Protein AF-A0A937VDM7-F1 (afdb_monomer_lite)

Secondary structure (DSSP, 8-state):
-PPPPPP-HHHHHHHHHHHHHHHHHHHHHTT----HHHHHHHHHHHH-GGGHHHHTTGGG--HHHH-BTTB-HHHHHHHHHHHHHHHHHT-SHHHHHHHHHHHHTT--HHHHHHHHHHHHHHHHHHHHHHT----HHHHHHHHHHHHHHT-S--------

Radius of gyration: 18.88 Å; chains: 1; bounding box: 73×41×36 Å

pLDDT: mean 91.76, std 13.56, range [39.62, 98.62]

Structure (mmCIF, N/CA/C/O backbone):
data_AF-A0A937VDM7-F1
#
_entry.id   AF-A0A937VDM7-F1
#
loop_
_atom_site.group_PDB
_atom_site.id
_atom_site.type_symbol
_atom_site.label_atom_id
_atom_site.label_alt_id
_atom_site.label_comp_id
_atom_site.label_asym_id
_atom_site.label_entity_id
_atom_site.label_seq_id
_atom_site.pdbx_PDB_ins_code
_atom_site.Cartn_x
_atom_site.Cartn_y
_atom_site.Cartn_z
_atom_site.occupancy
_atom_site.B_iso_or_equiv
_atom_site.auth_seq_id
_atom_site.auth_comp_id
_atom_site.auth_asym_id
_atom_site.auth_atom_id
_atom_site.pdbx_PDB_model_num
ATOM 1 N N . MET A 1 1 ? 41.863 16.555 -14.320 1.00 44.53 1 MET A N 1
ATOM 2 C CA . MET A 1 1 ? 41.306 15.631 -13.308 1.00 44.53 1 MET A CA 1
ATOM 3 C C . MET A 1 1 ? 39.797 15.815 -13.295 1.00 44.53 1 MET A C 1
ATOM 5 O O . MET A 1 1 ? 39.325 16.847 -12.836 1.00 44.53 1 MET A O 1
ATOM 9 N N . SER A 1 2 ? 39.053 14.890 -13.900 1.00 43.91 2 SER A N 1
ATOM 10 C CA . SER A 1 2 ? 37.587 14.951 -13.933 1.00 43.91 2 SER A CA 1
ATOM 11 C C . SER A 1 2 ? 37.041 14.590 -12.553 1.00 43.91 2 SER A C 1
ATOM 13 O O . SER A 1 2 ? 37.393 13.542 -12.018 1.00 43.91 2 SER A O 1
ATOM 15 N N . LYS A 1 3 ? 36.219 15.466 -11.961 1.00 39.62 3 LYS A N 1
ATOM 16 C CA . LYS A 1 3 ? 35.500 15.159 -10.715 1.00 39.62 3 LYS A CA 1
ATOM 17 C C . LYS A 1 3 ? 34.674 13.875 -10.909 1.00 39.62 3 LYS A C 1
ATOM 19 O O . LYS A 1 3 ? 34.071 13.724 -11.975 1.00 39.62 3 LYS A O 1
ATOM 24 N N . PRO A 1 4 ? 34.617 12.972 -9.915 1.00 49.12 4 PRO A N 1
ATOM 25 C CA . PRO A 1 4 ? 33.726 11.824 -9.987 1.00 49.12 4 PRO A CA 1
ATOM 26 C C . PRO A 1 4 ? 32.279 12.325 -10.076 1.00 49.12 4 PRO A C 1
ATOM 28 O O . PRO A 1 4 ? 31.900 13.261 -9.368 1.00 49.12 4 PRO A O 1
ATOM 31 N N . ARG A 1 5 ? 31.486 11.734 -10.979 1.00 54.47 5 ARG A N 1
ATOM 32 C CA . ARG A 1 5 ? 30.033 11.946 -11.021 1.00 54.47 5 ARG A CA 1
ATOM 33 C C . ARG A 1 5 ? 29.495 11.548 -9.648 1.00 54.47 5 ARG A C 1
ATOM 35 O O . ARG A 1 5 ? 29.699 10.406 -9.247 1.00 54.47 5 ARG A O 1
ATOM 42 N N . SER A 1 6 ? 28.857 12.465 -8.921 1.00 52.16 6 SER A N 1
ATOM 43 C CA . SER A 1 6 ? 28.076 12.062 -7.753 1.00 52.16 6 SER A CA 1
ATOM 44 C C . SER A 1 6 ? 26.952 11.170 -8.266 1.00 52.16 6 SER A C 1
ATOM 46 O O . SER A 1 6 ? 26.151 11.625 -9.086 1.00 52.16 6 SER A O 1
ATOM 48 N N . SER A 1 7 ? 26.926 9.905 -7.858 1.00 67.69 7 SER A N 1
ATOM 49 C CA . SER A 1 7 ? 25.764 9.064 -8.105 1.00 67.69 7 SER A CA 1
ATOM 50 C C . SER A 1 7 ? 24.567 9.659 -7.370 1.00 67.69 7 SER A C 1
ATOM 52 O O . SER A 1 7 ? 24.706 10.127 -6.243 1.00 67.69 7 SER A O 1
ATOM 54 N N . ASP A 1 8 ? 23.413 9.716 -8.034 1.00 80.44 8 ASP A N 1
ATOM 55 C CA . ASP A 1 8 ? 22.146 10.080 -7.401 1.00 80.44 8 ASP A CA 1
ATOM 56 C C . ASP A 1 8 ? 21.675 8.886 -6.549 1.00 80.44 8 ASP A C 1
ATOM 58 O O . ASP A 1 8 ? 21.234 7.881 -7.119 1.00 80.44 8 ASP A O 1
ATOM 62 N N . PRO A 1 9 ? 21.741 8.958 -5.204 1.00 77.31 9 PRO A N 1
ATOM 63 C CA . PRO A 1 9 ? 21.405 7.819 -4.351 1.00 77.31 9 PRO A CA 1
ATOM 64 C C . PRO A 1 9 ? 19.926 7.417 -4.460 1.00 77.31 9 PRO A C 1
ATOM 66 O O . PRO A 1 9 ? 19.571 6.262 -4.230 1.00 77.31 9 PRO A O 1
ATOM 69 N N . SER A 1 10 ? 19.050 8.361 -4.826 1.00 84.75 10 SER A N 1
ATOM 70 C CA . SER A 1 10 ? 17.621 8.105 -5.031 1.00 84.75 10 SER A CA 1
ATOM 71 C C . SER A 1 10 ? 17.388 7.287 -6.302 1.00 84.75 10 SER A C 1
ATOM 73 O O . SER A 1 10 ? 16.649 6.299 -6.285 1.00 84.75 10 SER A O 1
ATOM 75 N N . GLY A 1 11 ? 18.071 7.649 -7.392 1.00 89.00 11 GLY A N 1
ATOM 76 C CA . GLY A 1 11 ? 18.061 6.898 -8.646 1.00 89.00 11 GLY A CA 1
ATOM 77 C C . GLY A 1 11 ? 18.575 5.465 -8.482 1.00 89.00 11 GLY A C 1
ATOM 78 O O . GLY A 1 11 ? 17.929 4.525 -8.948 1.00 89.00 11 GLY A O 1
ATOM 79 N N . GLU A 1 12 ? 19.679 5.274 -7.754 1.00 90.69 12 GLU A N 1
ATOM 80 C CA . GLU A 1 12 ? 20.220 3.937 -7.462 1.00 90.69 12 GLU A CA 1
ATOM 81 C C . GLU A 1 12 ? 19.232 3.078 -6.659 1.00 90.69 12 GLU A C 1
ATOM 83 O O . GLU A 1 12 ? 18.984 1.921 -7.006 1.00 90.69 12 GLU A O 1
ATOM 88 N N . MET A 1 13 ? 18.596 3.652 -5.633 1.00 91.75 13 MET A N 1
ATOM 89 C CA . MET A 1 13 ? 17.595 2.949 -4.824 1.00 91.75 13 MET A CA 1
ATOM 90 C C . MET A 1 13 ? 16.366 2.530 -5.646 1.00 91.75 13 MET A C 1
ATOM 92 O O . MET A 1 13 ? 15.867 1.407 -5.503 1.00 91.75 13 MET A O 1
ATOM 96 N N . LYS A 1 14 ? 15.889 3.402 -6.546 1.00 93.69 14 LYS A N 1
ATOM 97 C CA . LYS A 1 14 ? 14.791 3.079 -7.472 1.00 93.69 14 LYS A CA 1
ATOM 98 C C . LYS A 1 14 ? 15.168 1.917 -8.390 1.00 93.69 14 LYS A C 1
ATOM 100 O O . LYS A 1 14 ? 14.373 0.990 -8.539 1.00 93.69 14 LYS A O 1
ATOM 105 N N . ALA A 1 15 ? 16.369 1.941 -8.969 1.00 94.62 15 ALA A N 1
ATOM 106 C CA . ALA A 1 15 ? 16.850 0.883 -9.856 1.00 94.62 15 ALA A CA 1
ATOM 107 C C . ALA A 1 15 ? 16.949 -0.471 -9.133 1.00 94.62 15 ALA A C 1
ATOM 109 O O . ALA A 1 15 ? 16.479 -1.486 -9.650 1.00 94.62 15 ALA A O 1
ATOM 110 N N . LEU A 1 16 ? 17.481 -0.485 -7.906 1.00 95.88 16 LEU A N 1
ATOM 111 C CA . LEU A 1 16 ? 17.543 -1.692 -7.075 1.00 95.88 16 LEU A CA 1
ATOM 112 C C . LEU A 1 16 ? 16.149 -2.236 -6.746 1.00 95.88 16 LEU A C 1
ATOM 114 O O . LEU A 1 16 ? 15.916 -3.437 -6.877 1.00 95.88 16 LEU A O 1
ATOM 118 N N . THR A 1 17 ? 15.213 -1.358 -6.377 1.00 96.06 17 THR A N 1
ATOM 119 C CA . THR A 1 17 ? 13.823 -1.742 -6.084 1.00 96.06 17 THR A CA 1
ATOM 120 C C . THR A 1 17 ? 13.147 -2.367 -7.304 1.00 96.06 17 THR A C 1
ATOM 122 O O . THR A 1 17 ? 12.578 -3.453 -7.204 1.00 96.06 17 THR A O 1
ATOM 125 N N . ARG A 1 18 ? 13.260 -1.731 -8.478 1.00 97.56 18 ARG A N 1
ATOM 126 C CA . ARG A 1 18 ? 12.696 -2.238 -9.741 1.00 97.56 18 ARG A CA 1
ATOM 127 C C . ARG A 1 18 ? 13.242 -3.613 -10.096 1.00 97.56 18 ARG A C 1
ATOM 129 O O . ARG A 1 18 ? 12.468 -4.528 -10.372 1.00 97.56 18 ARG A O 1
ATOM 136 N N . ARG A 1 19 ? 14.566 -3.771 -10.017 1.00 97.50 19 ARG A N 1
ATOM 137 C CA . ARG A 1 19 ? 15.236 -5.045 -10.285 1.00 97.50 19 ARG A CA 1
ATOM 138 C C . ARG A 1 19 ? 14.787 -6.132 -9.309 1.00 97.50 19 ARG A C 1
ATOM 140 O O . ARG A 1 19 ? 14.516 -7.244 -9.747 1.00 97.50 19 ARG A O 1
ATOM 147 N N . ARG A 1 20 ? 14.674 -5.827 -8.009 1.00 96.38 20 ARG A N 1
ATOM 148 C CA . ARG A 1 20 ? 14.177 -6.790 -7.011 1.00 96.38 20 ARG A CA 1
ATOM 149 C C . ARG A 1 20 ? 12.775 -7.274 -7.367 1.00 96.38 20 ARG A C 1
ATOM 151 O O . ARG A 1 20 ? 12.563 -8.479 -7.400 1.00 96.38 20 ARG A O 1
ATOM 158 N N . ILE A 1 21 ? 11.842 -6.362 -7.642 1.00 97.56 21 ILE A N 1
ATOM 159 C CA . ILE A 1 21 ? 10.450 -6.732 -7.941 1.00 97.56 21 ILE A CA 1
ATOM 160 C C . ILE A 1 21 ? 10.379 -7.622 -9.183 1.00 97.56 21 ILE A C 1
ATOM 162 O O . ILE A 1 21 ? 9.702 -8.648 -9.144 1.00 97.56 21 ILE A O 1
ATOM 166 N N . ARG A 1 22 ? 11.117 -7.286 -10.252 1.00 98.00 22 ARG A N 1
ATOM 167 C CA . ARG A 1 22 ? 11.186 -8.142 -11.444 1.00 98.00 22 ARG A CA 1
ATOM 168 C C . ARG A 1 22 ? 11.689 -9.546 -11.105 1.00 98.00 22 ARG A C 1
ATOM 170 O O . ARG A 1 22 ? 11.060 -10.521 -11.500 1.00 98.00 22 ARG A O 1
ATOM 177 N N . LEU A 1 23 ? 12.789 -9.659 -10.357 1.00 97.06 23 LEU A N 1
ATOM 178 C CA . LEU A 1 23 ? 13.368 -10.958 -9.990 1.00 97.06 23 LEU A CA 1
ATOM 179 C C . LEU A 1 23 ? 12.425 -11.796 -9.115 1.00 97.06 23 LEU A C 1
ATOM 181 O O . LEU A 1 23 ? 12.296 -12.998 -9.333 1.00 97.06 23 LEU A O 1
ATOM 185 N N . VAL A 1 24 ? 11.743 -11.169 -8.155 1.00 97.50 24 VAL A N 1
ATOM 186 C CA . VAL A 1 24 ? 10.732 -11.829 -7.313 1.00 97.50 24 VAL A CA 1
ATOM 187 C C . VAL A 1 24 ? 9.561 -12.332 -8.166 1.00 97.50 24 VAL A C 1
ATOM 189 O O . VAL A 1 24 ? 9.106 -13.464 -7.995 1.00 97.50 24 VAL A O 1
ATOM 192 N N . TRP A 1 25 ? 9.109 -11.533 -9.134 1.00 97.88 25 TRP A N 1
ATOM 193 C CA . TRP A 1 25 ? 8.061 -11.934 -10.070 1.00 97.88 25 TRP A CA 1
ATOM 194 C C . TRP A 1 25 ? 8.481 -13.102 -10.968 1.00 97.88 25 TRP A C 1
ATOM 196 O O . TRP A 1 25 ? 7.738 -14.072 -11.105 1.00 97.88 25 TRP A O 1
ATOM 206 N N . GLU A 1 26 ? 9.685 -13.060 -11.539 1.00 97.19 26 GLU A N 1
ATOM 207 C CA . GLU A 1 26 ? 10.239 -14.159 -12.339 1.00 97.19 26 GLU A CA 1
ATOM 208 C C . GLU A 1 26 ? 10.356 -15.449 -11.522 1.00 97.19 26 GLU A C 1
ATOM 210 O O . GLU A 1 26 ? 9.949 -16.516 -11.983 1.00 97.19 26 GLU A O 1
ATOM 215 N N . MET A 1 27 ? 10.843 -15.356 -10.283 1.00 97.25 27 MET A N 1
ATOM 216 C CA . MET A 1 27 ? 10.943 -16.499 -9.377 1.00 97.25 27 MET A CA 1
ATOM 217 C C . MET A 1 27 ? 9.570 -17.119 -9.094 1.00 97.25 27 MET A C 1
ATOM 219 O O . MET A 1 27 ? 9.429 -18.343 -9.135 1.00 97.25 27 MET A O 1
ATOM 223 N N . ALA A 1 28 ? 8.542 -16.290 -8.891 1.00 97.19 28 ALA A N 1
ATOM 224 C CA . ALA A 1 28 ? 7.166 -16.748 -8.731 1.00 97.19 28 ALA A CA 1
ATOM 225 C C . ALA A 1 28 ? 6.621 -17.470 -9.972 1.00 97.19 28 ALA A C 1
ATOM 227 O O . ALA A 1 28 ? 5.910 -18.467 -9.831 1.00 97.19 28 ALA A O 1
ATOM 228 N N . LEU A 1 29 ? 6.927 -16.981 -11.179 1.00 95.94 29 LEU A N 1
ATOM 229 C CA . LEU A 1 29 ? 6.502 -17.613 -12.436 1.00 95.94 29 LEU A CA 1
ATOM 230 C C . LEU A 1 29 ? 7.173 -18.972 -12.657 1.00 95.94 29 LEU A C 1
ATOM 232 O O . LEU A 1 29 ? 6.553 -19.880 -13.205 1.00 95.94 29 LEU A O 1
ATOM 236 N N . LEU A 1 30 ? 8.414 -19.128 -12.195 1.00 96.69 30 LEU A N 1
ATOM 237 C CA . LEU A 1 30 ? 9.163 -20.384 -12.260 1.00 96.69 30 LEU A CA 1
ATOM 238 C C . LEU A 1 30 ? 8.755 -21.394 -11.172 1.00 96.69 30 LEU A C 1
ATOM 240 O O . LEU A 1 30 ? 9.298 -22.496 -11.137 1.00 96.69 30 LEU A O 1
ATOM 244 N N . GLY A 1 31 ? 7.820 -21.036 -10.283 1.00 94.12 31 GLY A N 1
ATOM 245 C CA . GLY A 1 31 ? 7.432 -21.876 -9.148 1.00 94.12 31 GLY A CA 1
ATOM 246 C C . GLY A 1 31 ? 8.544 -22.035 -8.106 1.00 94.12 31 GLY A C 1
ATOM 247 O O . GLY A 1 31 ? 8.586 -23.044 -7.405 1.00 94.12 31 GLY A O 1
ATOM 248 N N . GLY A 1 32 ? 9.465 -21.068 -8.032 1.00 91.88 32 GLY A N 1
ATOM 249 C CA . GLY A 1 32 ? 10.546 -21.053 -7.053 1.00 91.88 32 GLY A CA 1
ATOM 250 C C . GLY A 1 32 ? 10.044 -20.853 -5.622 1.00 91.88 32 GLY A C 1
ATOM 251 O O . GLY A 1 32 ? 8.923 -20.402 -5.386 1.00 91.88 32 GLY A O 1
ATOM 252 N N . HIS A 1 33 ? 10.898 -21.184 -4.654 1.00 94.44 33 HIS A N 1
ATOM 253 C CA . HIS A 1 33 ? 10.625 -20.899 -3.249 1.00 94.44 33 HIS A CA 1
ATOM 254 C C . HIS A 1 33 ? 10.710 -19.392 -2.989 1.00 94.44 33 HIS A C 1
ATOM 256 O O . HIS A 1 33 ? 11.687 -18.758 -3.380 1.00 94.44 33 HIS A O 1
ATOM 262 N N . LEU A 1 34 ? 9.697 -18.844 -2.318 1.00 95.25 34 LEU A N 1
ATOM 263 C CA . LEU A 1 34 ? 9.648 -17.451 -1.891 1.00 95.25 34 LEU A CA 1
ATOM 264 C C . LEU A 1 34 ? 9.575 -17.406 -0.371 1.00 95.25 34 LEU A C 1
ATOM 266 O O . LEU A 1 34 ? 8.779 -18.129 0.230 1.00 95.25 34 LEU A O 1
AT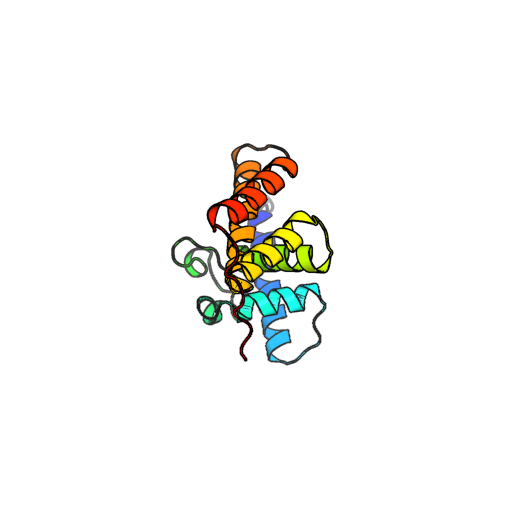OM 270 N N . GLU A 1 35 ? 10.363 -16.515 0.218 1.00 94.62 35 GLU A N 1
ATOM 271 C CA . GLU A 1 35 ? 10.212 -16.131 1.618 1.00 94.62 35 GLU A CA 1
ATOM 272 C C . GLU A 1 35 ? 8.848 -15.461 1.843 1.00 94.62 35 GLU A C 1
ATOM 274 O O . GLU A 1 35 ? 8.257 -14.891 0.923 1.00 94.62 35 GLU A O 1
ATOM 279 N N . ASP A 1 36 ? 8.367 -15.469 3.085 1.00 94.00 36 ASP A N 1
ATOM 280 C CA . ASP A 1 36 ? 7.037 -14.967 3.459 1.00 94.00 36 ASP A CA 1
ATOM 281 C C . ASP A 1 36 ? 6.744 -13.534 2.977 1.00 94.00 36 ASP A C 1
ATOM 283 O O . ASP A 1 36 ? 5.626 -13.226 2.555 1.00 94.00 36 ASP A O 1
ATOM 287 N N . ASP A 1 37 ? 7.742 -12.648 3.050 1.00 94.00 37 ASP A N 1
ATOM 288 C CA . ASP A 1 37 ? 7.620 -11.260 2.596 1.00 94.00 37 ASP A CA 1
ATOM 289 C C . ASP A 1 37 ? 7.435 -11.174 1.072 1.00 94.00 37 ASP A C 1
ATOM 291 O O . ASP A 1 37 ? 6.510 -10.515 0.591 1.00 94.00 37 ASP A O 1
ATOM 295 N N . ASP A 1 38 ? 8.264 -11.901 0.317 1.00 96.94 38 ASP A N 1
ATOM 296 C CA . ASP A 1 38 ? 8.206 -11.947 -1.146 1.00 96.94 38 ASP A CA 1
ATOM 297 C C . ASP A 1 38 ? 6.936 -12.655 -1.634 1.00 96.94 38 ASP A C 1
ATOM 299 O O . ASP A 1 38 ? 6.323 -12.226 -2.611 1.00 96.94 38 ASP A O 1
ATOM 303 N N . ALA A 1 39 ? 6.478 -13.691 -0.930 1.00 97.81 39 ALA A N 1
ATOM 304 C CA . ALA A 1 39 ? 5.221 -14.365 -1.229 1.00 97.81 39 ALA A CA 1
ATOM 305 C C . ALA A 1 39 ? 4.024 -13.405 -1.114 1.00 97.81 39 ALA A C 1
ATOM 307 O O . ALA A 1 39 ? 3.151 -13.398 -1.986 1.00 97.81 39 ALA A O 1
ATOM 308 N N . ARG A 1 40 ? 3.996 -12.545 -0.085 1.00 97.75 40 ARG A N 1
ATOM 309 C CA . ARG A 1 40 ? 2.953 -11.515 0.067 1.00 97.75 40 ARG A CA 1
ATOM 310 C C . ARG A 1 40 ? 3.072 -10.402 -0.970 1.00 97.75 40 ARG A C 1
ATOM 312 O O . ARG A 1 40 ? 2.043 -9.956 -1.476 1.00 97.75 40 ARG A O 1
ATOM 319 N N . LEU A 1 41 ? 4.288 -9.999 -1.345 1.00 98.31 41 LEU A N 1
ATOM 320 C CA . LEU A 1 41 ? 4.497 -9.072 -2.462 1.00 98.31 41 LEU A CA 1
ATOM 321 C C . LEU A 1 41 ? 3.929 -9.644 -3.768 1.00 98.31 41 LEU A C 1
ATOM 323 O O . LEU A 1 41 ? 3.152 -8.979 -4.446 1.00 98.31 41 LEU A O 1
ATOM 327 N N . VAL A 1 42 ? 4.253 -10.895 -4.096 1.00 98.44 42 VAL A N 1
ATOM 328 C CA . VAL A 1 42 ? 3.750 -11.574 -5.301 1.00 98.44 42 VAL A CA 1
ATOM 329 C C . VAL A 1 42 ? 2.234 -11.716 -5.267 1.00 98.44 42 VAL A C 1
ATOM 331 O O . VAL A 1 42 ? 1.586 -11.528 -6.296 1.00 98.44 42 VAL A O 1
ATOM 334 N N . GLN A 1 43 ? 1.652 -12.018 -4.105 1.00 98.12 43 GLN A N 1
ATOM 335 C CA . GLN A 1 43 ? 0.201 -12.068 -3.960 1.00 98.12 43 GLN A CA 1
ATOM 336 C C . GLN A 1 43 ? -0.433 -10.705 -4.271 1.00 98.12 43 GLN A C 1
ATOM 338 O O . GLN A 1 43 ? -1.347 -10.646 -5.091 1.00 98.12 43 GLN A O 1
ATOM 343 N N . ALA A 1 44 ? 0.107 -9.611 -3.724 1.00 98.19 44 ALA A N 1
ATOM 344 C CA . ALA A 1 44 ? -0.349 -8.262 -4.057 1.00 98.19 44 ALA A CA 1
ATOM 345 C C . ALA A 1 44 ? -0.204 -7.961 -5.561 1.00 98.19 44 ALA A C 1
ATOM 347 O O . ALA A 1 44 ? -1.114 -7.410 -6.170 1.00 98.19 44 ALA A O 1
ATOM 348 N N . MET A 1 45 ? 0.899 -8.370 -6.197 1.00 98.31 45 MET A N 1
ATOM 349 C CA . MET A 1 45 ? 1.101 -8.200 -7.643 1.00 98.31 45 MET A CA 1
ATOM 350 C C . MET A 1 45 ? 0.076 -8.977 -8.484 1.00 98.31 45 MET A C 1
ATOM 352 O O . MET A 1 45 ? -0.376 -8.471 -9.509 1.00 98.31 45 MET A O 1
ATOM 356 N N . ARG A 1 46 ? -0.307 -10.190 -8.063 1.00 98.06 46 ARG A N 1
ATOM 357 C CA . ARG A 1 46 ? -1.322 -11.022 -8.741 1.00 98.06 46 ARG A CA 1
ATOM 358 C C . ARG A 1 46 ? -2.733 -10.465 -8.604 1.00 98.06 46 ARG A C 1
ATOM 360 O O . ARG A 1 46 ? -3.544 -10.650 -9.506 1.00 98.06 46 ARG A O 1
ATOM 367 N N . GLU A 1 47 ? -3.024 -9.796 -7.495 1.00 98.00 47 GLU A N 1
ATOM 368 C CA . GLU A 1 47 ? -4.314 -9.141 -7.264 1.00 98.00 47 GLU A CA 1
ATOM 369 C C . GLU A 1 47 ? -4.505 -7.873 -8.113 1.00 98.00 47 GLU A C 1
ATOM 371 O O . GLU A 1 47 ? -5.634 -7.398 -8.221 1.00 98.00 47 GLU A O 1
ATOM 376 N N . HIS A 1 48 ? -3.441 -7.388 -8.767 1.00 97.69 48 HIS A N 1
ATOM 377 C CA . HIS A 1 48 ? -3.440 -6.229 -9.663 1.00 97.69 48 HIS A CA 1
ATOM 378 C C . HIS A 1 48 ? -3.077 -6.599 -11.115 1.00 97.69 48 HIS A C 1
ATOM 380 O O . HIS A 1 48 ? -1.988 -6.255 -11.595 1.00 97.69 48 HIS A O 1
ATOM 386 N N . PRO A 1 49 ? -3.962 -7.309 -11.847 1.00 97.12 49 PRO A N 1
ATOM 387 C CA . PRO A 1 49 ? -3.719 -7.689 -13.239 1.00 97.12 49 PRO A CA 1
ATOM 388 C C . PRO A 1 49 ? -3.551 -6.489 -14.186 1.00 97.12 49 PRO A C 1
ATOM 390 O O . PRO A 1 49 ? -2.927 -6.632 -15.234 1.00 97.12 49 PRO A O 1
ATOM 393 N N . GLU A 1 50 ? -4.047 -5.306 -13.819 1.00 96.00 50 GLU A N 1
ATOM 394 C CA . GLU A 1 50 ? -3.876 -4.048 -14.555 1.00 96.00 50 GLU A CA 1
ATOM 395 C C . GLU A 1 50 ? -2.415 -3.584 -14.674 1.00 96.00 50 GLU A C 1
ATOM 397 O O . GLU A 1 50 ? -2.108 -2.759 -15.530 1.00 96.00 50 GLU A O 1
ATOM 402 N N . TYR A 1 51 ? -1.519 -4.118 -13.839 1.00 97.31 51 TYR A N 1
ATOM 403 C CA . TYR A 1 51 ? -0.084 -3.817 -13.848 1.00 97.31 51 TYR A CA 1
ATOM 404 C C . TYR A 1 51 ? 0.774 -5.000 -14.317 1.00 97.31 51 TYR A C 1
ATOM 406 O O . TYR A 1 51 ? 2.005 -4.929 -14.286 1.00 97.31 51 TYR A O 1
ATOM 414 N N . ALA A 1 52 ? 0.151 -6.110 -14.728 1.00 96.06 52 ALA A N 1
ATOM 415 C CA . ALA A 1 52 ? 0.854 -7.353 -15.037 1.00 96.06 52 ALA A CA 1
ATOM 416 C C . ALA A 1 52 ? 1.878 -7.210 -16.180 1.00 96.06 52 ALA A C 1
ATOM 418 O O . ALA A 1 52 ? 2.876 -7.931 -16.204 1.00 96.06 52 ALA A O 1
ATOM 419 N N . ASP A 1 53 ? 1.658 -6.269 -17.102 1.00 96.38 53 ASP A N 1
ATOM 420 C CA . ASP A 1 53 ? 2.554 -5.950 -18.219 1.00 96.38 53 ASP A CA 1
ATOM 421 C C . ASP A 1 53 ? 3.885 -5.316 -17.776 1.00 96.38 53 ASP A C 1
ATOM 423 O O . ASP A 1 53 ? 4.871 -5.364 -18.515 1.00 96.38 53 ASP A O 1
ATOM 427 N N . LEU A 1 54 ? 3.934 -4.743 -16.570 1.00 97.56 54 LEU A N 1
ATOM 428 C CA . LEU A 1 54 ? 5.098 -4.030 -16.047 1.00 97.56 54 LEU A CA 1
ATOM 429 C C . LEU A 1 54 ? 6.108 -4.963 -15.373 1.00 97.56 54 LEU A C 1
ATOM 431 O O . LEU A 1 54 ? 7.317 -4.785 -15.526 1.00 97.56 54 LEU A O 1
ATOM 435 N N . TRP A 1 55 ? 5.625 -5.947 -14.610 1.00 97.69 55 TRP A N 1
ATOM 436 C CA . TRP A 1 55 ? 6.419 -6.683 -13.618 1.00 97.69 55 TRP A CA 1
ATOM 437 C C . TRP A 1 55 ? 7.669 -7.357 -14.180 1.00 97.69 55 TRP A C 1
ATOM 439 O O . TRP A 1 55 ? 8.729 -7.282 -13.565 1.00 97.69 55 TRP A O 1
ATOM 449 N N . GLY A 1 56 ? 7.575 -7.944 -15.374 1.00 97.06 56 GLY A N 1
ATOM 450 C CA . GLY A 1 56 ? 8.692 -8.629 -16.031 1.00 97.06 56 GLY A CA 1
ATOM 451 C C . GLY A 1 56 ? 9.767 -7.712 -16.625 1.00 97.06 56 GLY A C 1
ATOM 452 O O . GLY A 1 56 ? 10.731 -8.218 -17.184 1.00 97.06 56 GLY A O 1
ATOM 453 N N . ARG A 1 57 ? 9.608 -6.385 -16.553 1.00 96.81 57 ARG A N 1
ATOM 454 C CA . ARG A 1 57 ? 10.508 -5.416 -17.207 1.00 96.81 57 ARG A CA 1
ATOM 455 C C . ARG A 1 57 ? 10.711 -4.119 -16.432 1.00 96.81 57 ARG A C 1
ATOM 457 O O . ARG A 1 57 ? 11.154 -3.127 -16.997 1.00 96.81 57 ARG A O 1
ATOM 464 N N . LEU A 1 58 ? 10.367 -4.091 -15.145 1.00 96.06 58 LEU A N 1
ATOM 465 C CA . LEU A 1 58 ? 10.391 -2.861 -14.348 1.00 96.06 58 LEU A CA 1
ATOM 466 C C . LEU A 1 58 ? 11.743 -2.132 -14.358 1.00 96.06 58 LEU A C 1
ATOM 468 O O . LEU A 1 58 ? 11.760 -0.908 -14.278 1.00 96.06 58 LEU A O 1
ATOM 472 N N . ASP A 1 59 ? 12.864 -2.849 -14.423 1.00 93.62 59 ASP A N 1
ATOM 473 C CA . ASP A 1 59 ? 14.218 -2.278 -14.459 1.00 93.62 59 ASP A CA 1
ATOM 474 C C . ASP A 1 59 ? 14.623 -1.705 -15.827 1.00 93.62 59 ASP A C 1
ATOM 476 O O . ASP A 1 59 ? 15.666 -1.062 -15.926 1.00 93.62 59 ASP A O 1
ATOM 480 N N . GLU A 1 60 ? 13.780 -1.857 -16.849 1.00 95.81 60 GLU A N 1
ATOM 481 C CA . GLU A 1 60 ? 13.956 -1.282 -18.189 1.00 95.81 60 GLU A CA 1
ATOM 482 C C . GLU A 1 60 ? 13.121 -0.007 -18.401 1.00 95.81 60 GLU A C 1
ATOM 484 O O . GLU A 1 60 ? 13.318 0.708 -19.384 1.00 95.81 60 GLU A O 1
ATOM 489 N N . LEU A 1 61 ? 12.177 0.281 -17.498 1.00 95.75 61 LEU A N 1
ATOM 490 C CA . LEU A 1 61 ? 11.183 1.342 -17.663 1.00 95.75 61 LEU A CA 1
ATOM 491 C C . LEU A 1 61 ? 11.570 2.645 -1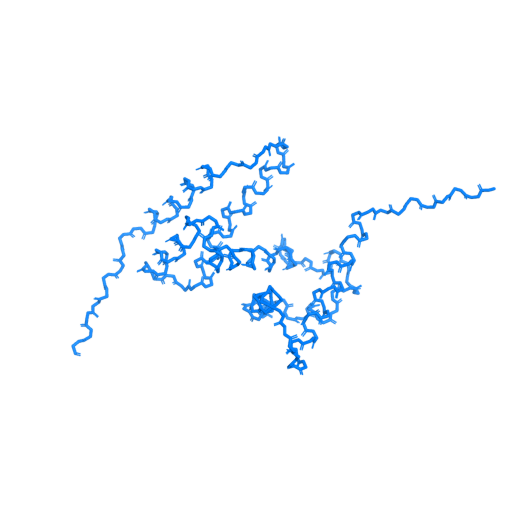6.948 1.00 95.75 61 LEU A C 1
ATOM 493 O O . LEU A 1 61 ? 12.112 2.641 -15.833 1.00 95.75 61 LEU A O 1
ATOM 497 N N . SER A 1 62 ? 11.223 3.775 -17.570 1.00 94.69 62 SER A N 1
ATOM 498 C CA . SER A 1 62 ? 11.266 5.101 -16.944 1.00 94.69 62 SER A CA 1
ATOM 499 C C . SER A 1 62 ? 10.117 5.306 -15.948 1.00 94.69 62 SER A C 1
ATOM 501 O O . SER A 1 62 ? 9.152 4.539 -15.916 1.00 94.69 62 SER A O 1
ATOM 503 N N . ASP A 1 63 ? 10.205 6.354 -15.126 1.00 93.25 63 ASP A N 1
ATOM 504 C CA . ASP A 1 63 ? 9.159 6.709 -14.156 1.00 93.25 63 ASP A CA 1
ATOM 505 C C . ASP A 1 63 ? 7.818 6.970 -14.868 1.00 93.25 63 ASP A C 1
ATOM 507 O O . ASP A 1 63 ? 6.783 6.464 -14.438 1.00 93.25 63 ASP A O 1
ATOM 511 N N . GLU A 1 64 ? 7.853 7.666 -16.006 1.00 93.44 64 GLU A N 1
ATOM 512 C CA . GLU A 1 64 ? 6.679 7.993 -16.824 1.00 93.44 64 GLU A CA 1
ATOM 513 C C . GLU A 1 64 ? 6.042 6.750 -17.457 1.00 93.44 64 GLU A C 1
ATOM 515 O O . GLU A 1 64 ? 4.831 6.701 -17.642 1.00 93.44 64 GLU A O 1
ATOM 520 N N . GLN A 1 65 ? 6.844 5.734 -17.792 1.00 95.31 65 GLN A N 1
ATOM 521 C CA . GLN A 1 65 ? 6.344 4.480 -18.365 1.00 95.31 65 GLN A CA 1
ATOM 522 C C . GLN A 1 65 ? 5.708 3.562 -17.313 1.00 95.31 65 GLN A C 1
ATOM 524 O O . GLN A 1 65 ? 4.845 2.748 -17.657 1.00 95.31 65 GLN A O 1
ATOM 529 N N . ILE A 1 66 ? 6.149 3.677 -16.056 1.00 96.25 66 ILE A N 1
ATOM 530 C CA . ILE A 1 66 ? 5.643 2.908 -14.912 1.00 96.25 66 ILE A CA 1
ATOM 531 C C . ILE A 1 66 ? 4.331 3.497 -14.390 1.00 96.25 66 ILE A C 1
ATOM 533 O O . ILE A 1 66 ? 3.457 2.742 -13.969 1.00 96.25 66 ILE A O 1
ATOM 537 N N . GLU A 1 67 ? 4.190 4.822 -14.383 1.00 95.38 67 GLU A N 1
ATOM 538 C CA . GLU A 1 67 ? 2.991 5.474 -13.861 1.00 95.38 67 GLU A CA 1
ATOM 539 C C . GLU A 1 67 ? 1.735 5.105 -14.674 1.00 95.38 67 GLU A C 1
ATOM 541 O O . GLU A 1 67 ? 1.753 4.963 -15.902 1.00 95.38 67 GLU A O 1
ATOM 546 N N . ARG A 1 68 ? 0.622 4.911 -13.961 1.00 92.75 68 ARG A N 1
ATOM 547 C CA . ARG A 1 68 ? -0.696 4.592 -14.518 1.00 92.75 68 ARG A CA 1
ATOM 548 C C . ARG A 1 68 ? -1.728 5.482 -13.842 1.00 92.75 68 ARG A C 1
ATOM 550 O O . ARG A 1 68 ? -1.931 5.369 -12.638 1.00 92.75 68 ARG A O 1
ATOM 557 N N . ASP A 1 69 ? -2.331 6.397 -14.596 1.00 90.94 69 ASP A N 1
ATOM 558 C CA . ASP A 1 69 ? -3.379 7.308 -14.110 1.00 90.94 69 ASP A CA 1
ATOM 559 C C . ASP A 1 69 ? -3.023 8.037 -12.793 1.00 90.94 69 ASP A C 1
ATOM 561 O O . ASP A 1 69 ? -3.842 8.159 -11.881 1.00 90.94 69 ASP A O 1
ATOM 565 N N . GLY A 1 70 ? -1.772 8.495 -12.656 1.00 91.00 70 GLY A N 1
ATOM 566 C CA . GLY A 1 70 ? -1.284 9.165 -11.442 1.00 91.00 70 GLY A CA 1
ATOM 567 C C . GLY A 1 70 ? -0.941 8.228 -10.277 1.00 91.00 70 GLY A C 1
ATOM 568 O O . GLY A 1 70 ? -0.621 8.693 -9.181 1.00 91.00 70 GLY A O 1
ATOM 569 N N . THR A 1 71 ? -1.005 6.912 -10.485 1.00 93.81 71 THR A N 1
ATOM 570 C CA . THR A 1 71 ? -0.627 5.885 -9.509 1.00 93.81 71 THR A CA 1
ATOM 571 C C . THR A 1 71 ? 0.712 5.271 -9.886 1.00 93.81 71 THR A C 1
ATOM 573 O O . THR A 1 71 ? 0.944 4.908 -11.037 1.00 93.81 71 THR A O 1
ATOM 576 N N . ASN A 1 72 ? 1.591 5.111 -8.895 1.00 96.44 72 ASN A N 1
ATOM 577 C CA . ASN A 1 72 ? 2.833 4.360 -9.036 1.00 96.44 72 ASN A CA 1
ATOM 578 C C . ASN A 1 72 ? 2.596 2.893 -8.611 1.00 96.44 72 ASN A C 1
ATOM 580 O O . ASN A 1 72 ? 2.444 2.645 -7.408 1.00 96.44 72 ASN A O 1
ATOM 584 N N . PRO A 1 73 ? 2.597 1.920 -9.544 1.00 97.81 73 PRO A N 1
ATOM 585 C CA . PRO A 1 73 ? 2.298 0.518 -9.243 1.00 97.81 73 PRO A CA 1
ATOM 586 C C . PRO A 1 73 ? 3.249 -0.120 -8.229 1.00 97.81 73 PRO A C 1
ATOM 588 O O . PRO A 1 73 ? 2.817 -0.938 -7.423 1.00 97.81 73 PRO A O 1
ATOM 591 N N . ILE A 1 74 ? 4.525 0.284 -8.221 1.00 97.50 74 ILE A N 1
ATOM 592 C CA . ILE A 1 74 ? 5.531 -0.217 -7.273 1.00 97.50 74 ILE A CA 1
ATOM 593 C C . ILE A 1 74 ? 5.166 0.199 -5.847 1.00 97.50 74 ILE A C 1
ATOM 595 O O . ILE A 1 74 ? 5.128 -0.629 -4.938 1.00 97.50 74 ILE A O 1
ATOM 599 N N . LEU A 1 75 ? 4.878 1.487 -5.645 1.00 96.56 75 LEU A N 1
ATOM 600 C CA . LEU A 1 75 ? 4.471 1.984 -4.333 1.00 96.56 75 LEU A CA 1
ATOM 601 C C . LEU A 1 75 ? 3.147 1.350 -3.898 1.00 96.56 75 LEU A C 1
ATOM 603 O O . LEU A 1 75 ? 2.998 0.974 -2.738 1.00 96.56 75 LEU A O 1
ATOM 607 N N . HIS A 1 76 ? 2.206 1.212 -4.832 1.00 97.94 76 HIS A N 1
ATOM 608 C CA . HIS A 1 76 ? 0.897 0.621 -4.586 1.00 97.94 76 HIS A CA 1
ATOM 609 C C . HIS A 1 76 ? 1.001 -0.806 -4.028 1.00 97.94 76 HIS A C 1
ATOM 611 O O . HIS A 1 76 ? 0.478 -1.072 -2.944 1.00 97.94 76 HIS A O 1
ATOM 617 N N . VAL A 1 77 ? 1.733 -1.705 -4.699 1.00 98.31 77 VAL A N 1
ATOM 618 C CA . VAL A 1 77 ? 1.876 -3.097 -4.227 1.00 98.31 77 VAL A CA 1
ATOM 619 C C . VAL A 1 77 ? 2.683 -3.199 -2.934 1.00 98.31 77 VAL A C 1
ATOM 621 O O . VAL A 1 77 ? 2.391 -4.062 -2.113 1.00 98.31 77 VAL A O 1
ATOM 624 N N . HIS A 1 78 ? 3.632 -2.293 -2.685 1.00 98.12 78 HIS A N 1
ATOM 625 C CA . HIS A 1 78 ? 4.347 -2.262 -1.407 1.00 98.12 78 HIS A CA 1
ATOM 626 C C . HIS A 1 78 ? 3.484 -1.775 -0.242 1.00 98.12 78 HIS A C 1
ATOM 628 O O . HIS A 1 78 ? 3.621 -2.294 0.863 1.00 98.12 78 HIS A O 1
ATOM 634 N N . ILE A 1 79 ? 2.572 -0.821 -0.454 1.00 98.31 79 ILE A N 1
ATOM 635 C CA . ILE A 1 79 ? 1.588 -0.461 0.576 1.00 98.31 79 ILE A CA 1
ATOM 636 C C . ILE A 1 79 ? 0.641 -1.633 0.825 1.00 98.31 79 ILE A C 1
ATOM 638 O O . ILE A 1 79 ? 0.358 -1.940 1.980 1.00 98.31 79 ILE A O 1
ATOM 642 N N . HIS A 1 80 ? 0.194 -2.318 -0.228 1.00 98.31 80 HIS A N 1
ATOM 643 C CA . HIS A 1 80 ? -0.626 -3.518 -0.093 1.00 98.31 80 HIS A CA 1
ATOM 644 C C . HIS A 1 80 ? 0.100 -4.581 0.757 1.00 98.31 80 HIS A C 1
ATOM 646 O O . HIS A 1 80 ? -0.405 -5.007 1.797 1.00 98.31 80 HIS A O 1
ATOM 652 N N . GLN A 1 81 ? 1.336 -4.916 0.382 1.00 98.38 81 GLN A N 1
ATOM 653 C CA . GLN A 1 81 ? 2.208 -5.838 1.106 1.00 98.38 81 GLN A CA 1
ATOM 654 C C . GLN A 1 81 ? 2.435 -5.409 2.563 1.00 98.38 81 GLN A C 1
ATOM 656 O O . GLN A 1 81 ? 2.401 -6.247 3.459 1.00 98.38 81 GLN A O 1
ATOM 661 N N . LEU A 1 82 ? 2.641 -4.115 2.825 1.00 98.25 82 LEU A N 1
ATOM 662 C CA . LEU A 1 82 ? 2.818 -3.582 4.177 1.00 98.25 82 LEU A CA 1
ATOM 663 C C . LEU A 1 82 ? 1.610 -3.891 5.067 1.00 98.25 82 LEU A C 1
ATOM 665 O O . LEU A 1 82 ? 1.794 -4.327 6.201 1.00 98.25 82 LEU A O 1
ATOM 669 N N . ILE A 1 83 ? 0.389 -3.680 4.570 1.00 98.56 83 ILE A N 1
ATOM 670 C CA . ILE A 1 83 ? -0.822 -3.975 5.345 1.00 98.56 83 ILE A CA 1
ATOM 671 C C . ILE A 1 83 ? -0.929 -5.475 5.615 1.00 98.56 83 ILE A C 1
ATOM 673 O O . ILE A 1 83 ? -1.195 -5.877 6.745 1.00 98.56 83 ILE A O 1
ATOM 677 N N . GLU A 1 84 ? -0.658 -6.310 4.616 1.00 98.50 84 GLU A N 1
ATOM 678 C CA . GLU A 1 84 ? -0.662 -7.766 4.780 1.00 98.50 84 GLU A CA 1
ATOM 679 C C . GLU A 1 84 ? 0.402 -8.244 5.785 1.00 98.50 84 GLU A C 1
ATOM 681 O O . GLU A 1 84 ? 0.120 -9.084 6.640 1.00 98.50 84 GLU A O 1
ATOM 686 N N . ASN A 1 85 ? 1.595 -7.644 5.766 1.00 98.31 85 ASN A N 1
ATOM 687 C CA . ASN A 1 85 ? 2.646 -7.876 6.758 1.00 98.31 85 ASN A CA 1
ATOM 688 C C . ASN A 1 85 ? 2.200 -7.485 8.176 1.00 98.31 85 ASN A C 1
ATOM 690 O O . ASN A 1 85 ? 2.455 -8.230 9.119 1.00 98.31 85 ASN A O 1
ATOM 694 N N . GLN A 1 86 ? 1.518 -6.348 8.345 1.00 97.75 86 GLN A N 1
ATOM 695 C CA . GLN A 1 86 ? 0.994 -5.912 9.647 1.00 97.75 86 GLN A CA 1
ATOM 696 C C . GLN A 1 86 ? -0.085 -6.859 10.177 1.00 97.75 86 GLN A C 1
ATOM 698 O O . GLN A 1 86 ? -0.121 -7.147 11.372 1.00 97.75 86 GLN A O 1
ATOM 703 N N . ILE A 1 87 ? -0.944 -7.381 9.296 1.00 98.31 87 ILE A N 1
ATOM 704 C CA . ILE A 1 87 ? -1.947 -8.384 9.667 1.00 98.31 87 ILE A CA 1
ATOM 705 C C . ILE A 1 87 ? -1.261 -9.683 10.097 1.00 98.31 87 ILE A C 1
ATOM 707 O O . ILE A 1 87 ? -1.592 -10.219 11.151 1.00 98.31 87 ILE A O 1
ATOM 711 N N . ALA A 1 88 ? -0.292 -10.168 9.316 1.00 97.44 88 ALA A N 1
ATOM 712 C CA . ALA A 1 88 ? 0.443 -11.394 9.623 1.00 97.44 88 ALA A CA 1
ATOM 713 C C . ALA A 1 88 ? 1.265 -11.279 10.919 1.00 97.44 88 ALA A C 1
ATOM 715 O O . ALA A 1 88 ? 1.315 -12.222 11.704 1.00 97.44 88 ALA A O 1
ATOM 716 N N . GLY A 1 89 ? 1.882 -10.119 11.158 1.00 97.31 89 GLY A N 1
ATOM 717 C CA . GLY A 1 89 ? 2.665 -9.839 12.362 1.00 97.31 89 GLY A CA 1
ATOM 718 C C . GLY A 1 89 ? 1.831 -9.466 13.591 1.00 97.31 89 GLY A C 1
ATOM 719 O O . GLY A 1 89 ? 2.362 -9.454 14.697 1.00 97.31 89 GLY A O 1
ATOM 720 N N . GLY A 1 90 ? 0.545 -9.150 13.419 1.00 97.44 90 GLY A N 1
ATOM 721 C CA . GLY A 1 90 ? -0.358 -8.749 14.500 1.00 97.44 90 GLY A CA 1
ATOM 722 C C . GLY A 1 90 ? -0.138 -7.332 15.042 1.00 97.44 90 GLY A C 1
ATOM 723 O O . GLY A 1 90 ? -0.819 -6.943 15.990 1.00 97.44 90 GLY A O 1
ATOM 724 N N . GLU A 1 91 ? 0.765 -6.547 14.449 1.00 94.56 91 GLU A N 1
ATOM 725 C CA . GLU A 1 91 ? 1.119 -5.207 14.917 1.00 94.56 91 GLU A CA 1
ATOM 726 C C . GLU A 1 91 ? 1.166 -4.180 13.764 1.00 94.56 91 GLU A C 1
ATOM 728 O O . GLU A 1 91 ? 1.826 -4.415 12.748 1.00 94.56 91 GLU A O 1
ATOM 733 N N . PRO A 1 92 ? 0.513 -3.009 13.909 1.00 96.00 92 PRO A N 1
ATOM 734 C CA . PRO A 1 92 ? -0.355 -2.642 15.026 1.00 96.00 92 PRO A CA 1
ATOM 735 C C . PRO A 1 92 ? -1.691 -3.399 14.960 1.00 96.00 92 PRO A C 1
ATOM 737 O O . PRO A 1 92 ? -2.308 -3.497 13.894 1.00 96.00 92 PRO A O 1
ATOM 740 N N . LYS A 1 93 ? -2.178 -3.890 16.106 1.00 97.44 93 LYS A N 1
ATOM 741 C CA . LYS A 1 93 ? -3.435 -4.665 16.200 1.00 97.44 93 LYS A CA 1
ATOM 742 C C . LYS A 1 93 ? -4.635 -3.983 15.530 1.00 97.44 93 LYS A C 1
ATOM 744 O O . LYS A 1 93 ? -5.525 -4.658 15.014 1.00 97.44 93 LYS A O 1
ATOM 749 N N . GLU A 1 94 ? -4.667 -2.649 15.519 1.00 98.06 94 GLU A N 1
ATOM 750 C CA . GLU A 1 94 ? -5.740 -1.857 14.921 1.00 98.06 94 GLU A CA 1
ATOM 751 C C . GLU A 1 94 ? -5.891 -2.121 13.418 1.00 98.06 94 GLU A C 1
ATOM 753 O O . GLU A 1 94 ? -7.008 -2.033 12.907 1.00 98.06 94 GLU A O 1
ATOM 758 N N . VAL A 1 95 ? -4.810 -2.460 12.709 1.00 98.25 95 VAL A N 1
ATOM 759 C CA . VAL A 1 95 ? -4.839 -2.771 11.270 1.00 98.25 95 VAL A CA 1
ATOM 760 C C . VAL A 1 95 ? -5.612 -4.062 11.022 1.00 98.25 95 VAL A C 1
ATOM 762 O O . VAL A 1 95 ? -6.611 -4.035 10.300 1.00 98.25 95 VAL A O 1
ATOM 765 N N . GLY A 1 96 ? -5.221 -5.159 11.681 1.00 98.25 96 GLY A N 1
ATOM 766 C CA . GLY A 1 96 ? -5.911 -6.449 11.567 1.00 98.25 96 GLY A CA 1
ATOM 767 C C . GLY A 1 96 ? -7.378 -6.360 11.980 1.00 98.25 96 GLY A C 1
ATOM 768 O O . GLY A 1 96 ? -8.265 -6.732 11.211 1.00 98.25 96 GLY A O 1
ATOM 769 N N . GLN A 1 97 ? -7.651 -5.742 13.133 1.00 98.25 97 GLN A N 1
ATOM 770 C CA . GLN A 1 97 ? -9.016 -5.540 13.631 1.00 98.25 97 GLN A CA 1
ATOM 771 C C . GLN A 1 97 ? -9.890 -4.744 12.655 1.00 98.25 97 GLN A C 1
ATOM 773 O O . GLN A 1 97 ? -11.075 -5.041 12.493 1.00 98.25 97 GLN A O 1
ATOM 778 N N . THR A 1 98 ? -9.321 -3.728 12.000 1.00 98.44 98 THR A N 1
ATOM 779 C CA . THR A 1 98 ? -10.055 -2.899 11.039 1.00 98.44 98 THR A CA 1
ATOM 780 C C . THR A 1 98 ? -10.366 -3.673 9.767 1.00 98.44 98 THR A C 1
ATOM 782 O O . THR A 1 98 ? -11.508 -3.628 9.310 1.00 98.44 98 THR A O 1
ATOM 785 N N . VAL A 1 99 ? -9.397 -4.406 9.209 1.00 98.44 99 VAL A N 1
ATOM 786 C CA . VAL A 1 99 ? -9.626 -5.234 8.014 1.00 98.44 99 VAL A CA 1
ATOM 787 C C . VAL A 1 99 ? -10.707 -6.279 8.283 1.00 98.44 99 VAL A C 1
ATOM 789 O O . VAL A 1 99 ? -11.659 -6.383 7.510 1.00 98.44 99 VAL A O 1
ATOM 792 N N . GLU A 1 100 ? -10.634 -6.981 9.415 1.00 98.12 100 GLU A N 1
ATOM 793 C CA . GLU A 1 100 ? -11.656 -7.950 9.817 1.00 98.12 100 GLU A CA 1
ATOM 794 C C . GLU A 1 100 ? -13.044 -7.313 9.972 1.00 98.12 100 GLU A C 1
ATOM 796 O O . GLU A 1 100 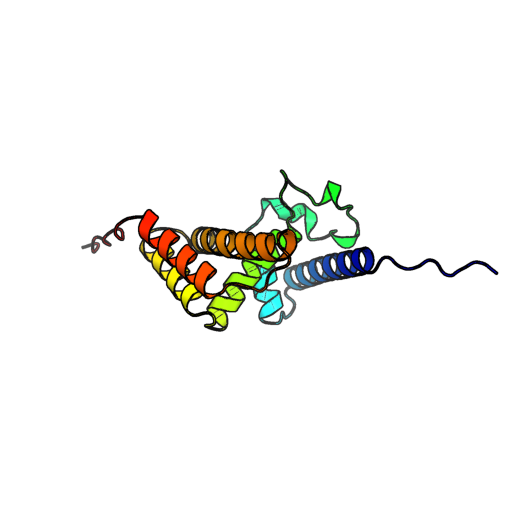? -14.037 -7.883 9.517 1.00 98.12 100 GLU A O 1
ATOM 801 N N . GLU A 1 101 ? -13.148 -6.125 10.581 1.00 97.81 101 GLU A N 1
ATOM 802 C CA . GLU A 1 101 ? -14.432 -5.416 10.693 1.00 97.81 101 GLU A CA 1
ATOM 803 C C . GLU A 1 101 ? -15.003 -5.046 9.326 1.00 97.81 101 GLU A C 1
ATOM 805 O O . GLU A 1 101 ? -16.190 -5.245 9.066 1.00 97.81 101 GLU A O 1
ATOM 810 N N . LEU A 1 102 ? -14.171 -4.492 8.443 1.00 97.00 102 LEU A N 1
ATOM 811 C CA . LEU A 1 102 ? -14.588 -4.090 7.103 1.00 97.00 102 LEU A CA 1
ATOM 812 C C . LEU A 1 102 ? -15.091 -5.302 6.309 1.00 97.00 102 LEU A C 1
ATOM 814 O O . LEU A 1 102 ? -16.144 -5.222 5.672 1.00 97.00 102 LEU A O 1
ATOM 818 N N . MET A 1 103 ? -14.412 -6.445 6.434 1.00 97.38 103 MET A N 1
ATOM 819 C CA . MET A 1 103 ? -14.852 -7.710 5.847 1.00 97.38 103 MET A CA 1
ATOM 820 C C . MET A 1 103 ? -16.179 -8.196 6.442 1.00 97.38 103 MET A C 1
ATOM 822 O O . MET A 1 103 ? -17.090 -8.570 5.701 1.00 97.38 103 MET A O 1
ATOM 826 N N . ARG A 1 104 ? -16.364 -8.120 7.769 1.00 96.31 104 ARG A N 1
ATOM 827 C CA . ARG A 1 104 ? -17.654 -8.444 8.418 1.00 96.31 104 ARG A CA 1
ATOM 828 C C . ARG A 1 104 ? -18.794 -7.528 7.968 1.00 96.31 104 ARG A C 1
ATOM 830 O O . ARG A 1 104 ? -19.957 -7.927 8.024 1.00 96.31 104 ARG A O 1
ATOM 837 N N . ARG A 1 105 ? -18.477 -6.322 7.498 1.00 94.38 105 ARG A N 1
ATOM 838 C CA . ARG A 1 105 ? -19.431 -5.366 6.916 1.00 94.38 105 ARG A CA 1
ATOM 839 C C . ARG A 1 105 ? -19.632 -5.537 5.404 1.00 94.38 105 ARG A C 1
ATOM 841 O O . ARG A 1 105 ? -20.456 -4.828 4.835 1.00 94.38 105 ARG A O 1
ATOM 848 N N . GLY A 1 106 ? -18.983 -6.524 4.784 1.00 95.00 106 GLY A N 1
ATOM 849 C CA . GLY A 1 106 ? -19.272 -6.981 3.423 1.00 95.00 106 GLY A CA 1
ATOM 850 C C . GLY A 1 106 ? -18.243 -6.597 2.364 1.00 95.00 106 GLY A C 1
ATOM 851 O O . GLY A 1 106 ? -18.507 -6.842 1.191 1.00 95.00 106 GLY A O 1
ATOM 852 N N . LEU A 1 107 ? -17.102 -6.019 2.748 1.00 96.81 107 LEU A N 1
ATOM 853 C CA . LEU A 1 107 ? -15.994 -5.796 1.816 1.00 96.81 107 LEU A CA 1
ATOM 854 C C . LEU A 1 107 ? -15.240 -7.103 1.573 1.00 96.81 107 LEU A C 1
ATOM 856 O O . LEU A 1 107 ? -15.087 -7.932 2.473 1.00 96.81 107 LEU A O 1
ATOM 860 N N . SER A 1 108 ? -14.721 -7.266 0.361 1.00 97.94 108 SER A N 1
ATOM 861 C CA . SER A 1 108 ? -13.673 -8.253 0.114 1.00 97.94 108 SER A CA 1
ATOM 862 C C . SER A 1 108 ? -12.411 -7.906 0.913 1.00 97.94 108 SER A C 1
ATOM 864 O O . SER A 1 108 ? -12.216 -6.763 1.336 1.00 97.94 108 SER A O 1
ATOM 866 N N . ARG A 1 109 ? -11.524 -8.890 1.114 1.00 98.06 109 ARG A N 1
ATOM 867 C CA . ARG A 1 109 ? -10.227 -8.641 1.760 1.00 98.06 109 ARG A CA 1
ATOM 868 C C . ARG A 1 109 ? -9.440 -7.568 1.008 1.00 98.06 109 ARG A C 1
ATOM 870 O O . ARG A 1 109 ? -9.005 -6.611 1.633 1.00 98.06 109 ARG A O 1
ATOM 877 N N . HIS A 1 110 ? -9.347 -7.698 -0.314 1.00 98.31 110 HIS A N 1
ATOM 878 C CA . HIS A 1 110 ? -8.663 -6.746 -1.187 1.00 98.31 110 HIS A CA 1
ATOM 879 C C . HIS A 1 110 ? -9.203 -5.316 -0.986 1.00 98.31 110 HIS A C 1
ATOM 881 O O . HIS A 1 110 ? -8.443 -4.399 -0.670 1.00 98.31 110 HIS A O 1
ATOM 887 N N . GLU A 1 111 ? -10.525 -5.115 -1.036 1.00 98.31 111 GLU A N 1
ATOM 888 C CA . GLU A 1 111 ? -11.118 -3.795 -0.781 1.00 98.31 111 GLU A CA 1
ATOM 889 C C . GLU A 1 111 ? -10.831 -3.289 0.638 1.00 98.31 111 GLU A C 1
ATOM 891 O O . GLU A 1 111 ? -10.514 -2.114 0.822 1.00 98.31 111 GLU A O 1
ATOM 896 N N . ALA A 1 112 ? -10.939 -4.146 1.657 1.00 98.44 112 ALA A N 1
ATOM 897 C CA . ALA A 1 112 ? -10.658 -3.770 3.040 1.00 98.44 112 ALA A CA 1
ATOM 898 C C . ALA A 1 112 ? -9.195 -3.334 3.222 1.00 98.44 112 ALA A C 1
ATOM 900 O O . ALA A 1 112 ? -8.933 -2.303 3.849 1.00 98.44 112 ALA A O 1
ATOM 901 N N . VAL A 1 113 ? -8.256 -4.065 2.620 1.00 98.62 113 VAL A N 1
ATOM 902 C CA . VAL A 1 113 ? -6.832 -3.733 2.618 1.00 98.62 113 VAL A CA 1
ATOM 903 C C . VAL A 1 113 ? -6.578 -2.414 1.896 1.00 98.62 113 VAL A C 1
ATOM 905 O O . VAL A 1 113 ? -5.862 -1.576 2.435 1.00 98.62 113 VAL A O 1
ATOM 908 N N . HIS A 1 114 ? -7.232 -2.139 0.764 1.00 98.50 114 HIS A N 1
ATOM 909 C CA . HIS A 1 114 ? -7.146 -0.828 0.104 1.00 98.50 114 HIS A CA 1
ATOM 910 C C . HIS A 1 114 ? -7.644 0.321 0.980 1.00 98.50 114 HIS A C 1
ATOM 912 O O . HIS A 1 114 ? -7.014 1.378 1.026 1.00 98.50 114 HIS A O 1
ATOM 918 N N . ARG A 1 115 ? -8.757 0.144 1.707 1.00 98.44 115 ARG A N 1
ATOM 919 C CA . ARG A 1 115 ? -9.269 1.187 2.617 1.00 98.44 115 ARG A CA 1
ATOM 920 C C . ARG A 1 115 ? -8.267 1.504 3.724 1.00 98.44 115 ARG A C 1
ATOM 922 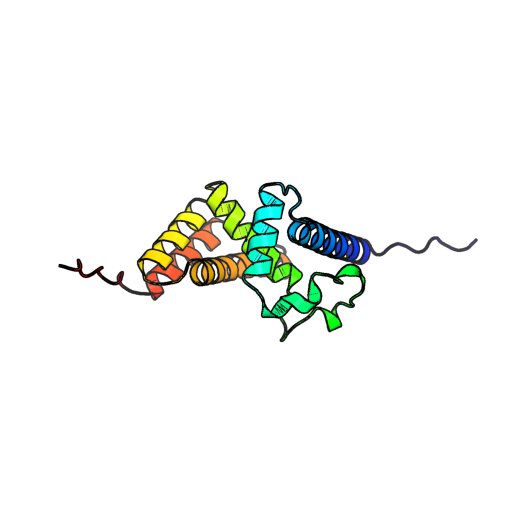O O . ARG A 1 115 ? -8.053 2.677 4.031 1.00 98.44 115 ARG A O 1
ATOM 929 N N . VAL A 1 116 ? -7.660 0.475 4.310 1.00 98.56 116 VAL A N 1
ATOM 930 C CA . VAL A 1 116 ? -6.638 0.627 5.354 1.00 98.56 116 VAL A CA 1
ATOM 931 C C . VAL A 1 116 ? -5.343 1.204 4.776 1.00 98.56 116 VAL A C 1
ATOM 933 O O . VAL A 1 116 ? -4.793 2.151 5.338 1.00 98.56 116 VAL A O 1
ATOM 936 N N . GLY A 1 117 ? -4.916 0.719 3.611 1.00 98.38 117 GLY A N 1
ATOM 937 C CA . GLY A 1 117 ? -3.772 1.223 2.859 1.00 98.38 117 GLY A CA 1
ATOM 938 C C . GLY A 1 117 ? -3.887 2.718 2.578 1.00 98.38 117 GLY A C 1
ATOM 939 O O . GLY A 1 117 ? -2.954 3.457 2.866 1.00 98.38 117 GLY A O 1
ATOM 940 N N . ALA A 1 118 ? -5.058 3.207 2.159 1.00 98.12 118 ALA A N 1
ATOM 941 C CA . ALA A 1 118 ? -5.289 4.636 1.933 1.00 98.12 118 ALA A CA 1
ATOM 942 C C . ALA A 1 118 ? -5.069 5.499 3.194 1.00 98.12 118 ALA A C 1
ATOM 944 O O . ALA A 1 118 ? -4.549 6.614 3.104 1.00 98.12 118 ALA A O 1
ATOM 945 N N . VAL A 1 119 ? -5.425 4.993 4.382 1.00 98.31 119 VAL A N 1
ATOM 946 C CA . VAL A 1 119 ? -5.155 5.680 5.659 1.00 98.31 119 VAL A CA 1
ATOM 947 C C . VAL A 1 119 ? -3.653 5.738 5.940 1.00 98.31 119 VAL A C 1
ATOM 949 O O . VAL A 1 119 ? -3.137 6.804 6.289 1.00 98.31 119 VAL A O 1
ATOM 952 N N . VAL A 1 120 ? -2.947 4.620 5.755 1.00 97.69 120 VAL A N 1
ATOM 953 C CA . VAL A 1 120 ? -1.495 4.528 5.976 1.00 97.69 120 VAL A CA 1
ATOM 954 C C . VAL A 1 120 ? -0.725 5.391 4.974 1.00 97.69 120 VAL A C 1
ATOM 956 O O . VAL A 1 120 ? 0.118 6.188 5.382 1.00 97.69 120 VAL A O 1
ATOM 959 N N . SER A 1 121 ? -1.065 5.338 3.686 1.00 97.12 121 SER A N 1
ATOM 960 C CA . SER A 1 121 ? -0.491 6.205 2.651 1.00 97.12 121 SER A CA 1
ATOM 961 C C . SER A 1 121 ? -0.710 7.685 2.961 1.00 97.12 121 SER A C 1
ATOM 963 O O . SER A 1 121 ? 0.206 8.491 2.804 1.00 97.12 121 SER A O 1
ATOM 965 N N . GLY A 1 122 ? -1.892 8.054 3.465 1.00 97.56 122 GLY A N 1
ATOM 966 C CA . GLY A 1 122 ? -2.167 9.420 3.908 1.00 97.56 122 GLY A CA 1
ATOM 967 C C . GLY A 1 122 ? -1.282 9.866 5.077 1.00 97.56 122 GLY A C 1
ATOM 968 O O . GLY A 1 122 ? -0.912 11.038 5.153 1.00 97.56 122 GLY A O 1
ATOM 969 N N . GLU A 1 123 ? -0.922 8.958 5.987 1.00 97.62 123 GLU A N 1
ATOM 970 C CA . GLU A 1 123 ? 0.024 9.246 7.068 1.00 97.62 123 GLU A CA 1
ATOM 971 C C . GLU A 1 123 ? 1.456 9.405 6.562 1.00 97.62 123 GLU A C 1
ATOM 973 O O . GLU A 1 123 ? 2.113 10.383 6.919 1.00 97.62 123 GLU A O 1
ATOM 978 N N . ILE A 1 124 ? 1.905 8.512 5.677 1.00 96.25 124 ILE A N 1
ATOM 979 C CA . ILE A 1 124 ? 3.217 8.606 5.022 1.00 96.25 124 ILE A CA 1
ATOM 980 C C . ILE A 1 124 ? 3.345 9.944 4.288 1.00 96.25 124 ILE A C 1
ATOM 982 O O . ILE A 1 124 ? 4.337 10.651 4.453 1.00 96.25 124 ILE A O 1
ATOM 986 N N . TRP A 1 125 ? 2.316 10.351 3.543 1.00 96.62 125 TRP A N 1
ATOM 987 C CA . TRP A 1 125 ? 2.314 11.640 2.854 1.00 96.62 125 TRP A CA 1
ATOM 988 C C . TRP A 1 125 ? 2.446 12.826 3.818 1.00 96.62 125 TRP A C 1
ATOM 990 O O . TRP A 1 125 ? 3.234 13.732 3.557 1.00 96.62 125 TRP A O 1
ATOM 1000 N N . ARG A 1 126 ? 1.734 12.818 4.957 1.00 97.56 126 ARG A N 1
ATOM 1001 C CA . ARG A 1 126 ? 1.858 13.876 5.979 1.00 97.56 126 ARG A CA 1
ATOM 1002 C C . ARG A 1 126 ? 3.253 13.912 6.603 1.00 97.56 126 ARG A C 1
ATOM 1004 O O . ARG A 1 126 ? 3.780 14.996 6.820 1.00 97.56 126 ARG A O 1
ATOM 1011 N N . ILE A 1 127 ? 3.864 12.756 6.866 1.00 97.69 127 ILE A N 1
ATOM 1012 C CA . ILE A 1 127 ? 5.249 12.675 7.360 1.00 97.69 127 ILE A CA 1
ATOM 1013 C C . ILE A 1 127 ? 6.204 13.336 6.368 1.00 97.69 127 ILE A C 1
ATOM 1015 O O . ILE A 1 127 ? 7.006 14.177 6.763 1.00 97.69 127 ILE A O 1
ATOM 1019 N N . LEU A 1 128 ? 6.099 12.987 5.083 1.00 95.75 128 LEU A N 1
ATOM 1020 C CA . LEU A 1 128 ? 6.985 13.508 4.042 1.00 95.75 128 LEU A CA 1
ATOM 1021 C C . LEU A 1 128 ? 6.772 15.005 3.796 1.00 95.75 128 LEU A C 1
ATOM 1023 O O . LEU A 1 128 ? 7.742 15.755 3.683 1.00 95.75 128 LEU A O 1
ATOM 1027 N N . LYS A 1 129 ? 5.513 15.446 3.733 1.00 96.88 129 LYS A N 1
ATOM 1028 C CA . LYS A 1 129 ? 5.153 16.842 3.470 1.00 96.88 129 LYS A CA 1
ATOM 1029 C C . LYS A 1 129 ? 5.491 17.758 4.643 1.00 96.88 129 LYS A C 1
ATOM 1031 O O . LYS A 1 129 ? 6.135 18.785 4.447 1.00 96.88 129 LYS A O 1
ATOM 1036 N N . ASP A 1 130 ? 5.055 17.388 5.844 1.00 96.81 130 ASP A N 1
ATOM 1037 C CA . ASP A 1 130 ? 5.141 18.248 7.028 1.00 96.81 130 ASP A CA 1
ATOM 1038 C C . ASP A 1 130 ? 6.426 17.994 7.836 1.00 96.81 130 ASP A C 1
ATOM 1040 O O . ASP A 1 130 ? 6.674 18.674 8.829 1.00 96.81 130 ASP A O 1
ATOM 1044 N N . LYS A 1 131 ? 7.249 17.014 7.426 1.00 96.19 131 LYS A N 1
ATOM 1045 C CA . LYS A 1 131 ? 8.489 16.589 8.104 1.00 96.19 131 LYS A CA 1
ATOM 1046 C C . LYS A 1 131 ? 8.282 16.301 9.592 1.00 96.19 131 LYS A C 1
ATOM 1048 O O . LYS A 1 131 ? 9.098 16.671 10.435 1.00 96.19 131 LYS A O 1
ATOM 1053 N N . ARG A 1 132 ? 7.169 15.643 9.914 1.00 96.25 132 ARG A N 1
ATOM 1054 C CA . ARG A 1 132 ? 6.766 15.327 11.290 1.00 96.25 132 ARG A CA 1
ATOM 1055 C C . ARG A 1 132 ? 6.936 13.837 11.604 1.00 96.25 132 ARG A C 1
ATOM 1057 O O . ARG A 1 132 ? 6.906 13.027 10.677 1.00 96.25 132 ARG A O 1
ATOM 1064 N N . PRO A 1 133 ? 7.057 13.446 12.885 1.00 97.25 133 PRO A N 1
ATOM 1065 C CA . PRO A 1 133 ? 7.055 12.035 13.260 1.00 97.25 133 PRO A CA 1
ATOM 1066 C C . PRO A 1 133 ? 5.711 11.362 12.943 1.00 97.25 133 PRO A C 1
ATOM 1068 O O . PRO A 1 133 ? 4.676 12.026 12.819 1.00 97.25 133 PRO A O 1
ATOM 1071 N N . PHE A 1 134 ? 5.740 10.032 12.846 1.00 96.25 134 PHE A N 1
ATOM 1072 C CA . PHE A 1 134 ? 4.558 9.188 12.670 1.00 96.25 134 PHE A CA 1
ATOM 1073 C C . PHE A 1 134 ? 3.578 9.332 13.846 1.00 96.25 134 PHE A C 1
ATOM 1075 O O . PHE A 1 134 ? 3.966 9.193 15.005 1.00 96.25 134 PHE A O 1
ATOM 1082 N N . ASP A 1 135 ? 2.299 9.582 13.546 1.00 97.19 135 ASP A N 1
ATOM 1083 C CA . ASP A 1 135 ? 1.211 9.663 14.530 1.00 97.19 135 ASP A CA 1
ATOM 1084 C C . ASP A 1 135 ? 0.379 8.372 14.515 1.00 97.19 135 ASP A C 1
ATOM 1086 O O . ASP A 1 135 ? -0.683 8.287 13.889 1.00 97.19 135 ASP A O 1
ATOM 1090 N N . GLY A 1 136 ? 0.849 7.358 15.246 1.00 96.25 136 GLY A N 1
ATOM 1091 C CA . GLY A 1 136 ? 0.144 6.077 15.365 1.00 96.25 136 GLY A CA 1
ATOM 1092 C C . GLY A 1 136 ? -1.252 6.208 15.984 1.00 96.25 136 GLY A C 1
ATOM 1093 O O . GLY A 1 136 ? -2.193 5.541 15.554 1.00 96.25 136 GLY A O 1
ATOM 1094 N N . GLN A 1 137 ? -1.435 7.131 16.933 1.00 97.19 137 GLN A N 1
ATOM 1095 C CA . GLN A 1 137 ? -2.747 7.396 17.531 1.00 97.19 137 GLN A CA 1
ATOM 1096 C C . GLN A 1 137 ? -3.700 8.045 16.517 1.00 97.19 137 GLN A C 1
ATOM 1098 O O . GLN A 1 137 ? -4.899 7.752 16.499 1.00 97.19 137 GLN A O 1
ATOM 1103 N N . GLY A 1 138 ? -3.178 8.912 15.651 1.00 97.50 138 GLY A N 1
ATOM 1104 C CA . GLY A 1 138 ? -3.885 9.497 14.515 1.00 97.50 138 GLY A CA 1
ATOM 1105 C C . GLY A 1 138 ? -4.339 8.461 13.506 1.00 97.50 138 GLY A C 1
ATOM 1106 O O . GLY A 1 138 ? -5.515 8.467 13.133 1.00 97.50 138 GLY A O 1
ATOM 1107 N N . VAL A 1 139 ? -3.455 7.539 13.127 1.00 98.06 139 VAL A N 1
ATOM 1108 C CA . VAL A 1 139 ? -3.798 6.403 12.261 1.00 98.06 139 VAL A CA 1
ATOM 1109 C C . VAL A 1 139 ? -4.899 5.562 12.901 1.00 98.06 139 VAL A C 1
ATOM 1111 O O . VAL A 1 139 ? -5.946 5.373 12.286 1.00 98.06 139 VAL A O 1
ATOM 1114 N N . ALA A 1 140 ? -4.752 5.167 14.168 1.00 97.81 140 ALA A N 1
ATOM 1115 C CA . ALA A 1 140 ? -5.765 4.392 14.886 1.00 97.81 140 ALA A CA 1
ATOM 1116 C C . ALA A 1 140 ? -7.139 5.094 14.922 1.00 97.81 140 ALA A C 1
ATOM 1118 O O . ALA A 1 140 ? -8.178 4.455 14.737 1.00 97.81 140 ALA A O 1
ATOM 1119 N N . ARG A 1 141 ? -7.173 6.423 15.110 1.00 97.94 141 ARG A N 1
ATOM 1120 C CA . ARG A 1 141 ? -8.415 7.216 15.018 1.00 97.94 141 ARG A CA 1
ATOM 1121 C C . ARG A 1 141 ? -9.023 7.180 13.612 1.00 97.94 141 ARG A C 1
ATOM 1123 O O . ARG A 1 141 ? -10.241 7.087 13.490 1.00 97.94 141 ARG A O 1
ATOM 1130 N N . GLN A 1 142 ? -8.210 7.276 12.561 1.00 98.00 142 GLN A N 1
ATOM 1131 C CA . GLN A 1 142 ? -8.686 7.240 11.173 1.00 98.00 142 GLN A CA 1
ATOM 1132 C C . GLN A 1 142 ? -9.229 5.859 10.788 1.00 98.00 142 GLN A C 1
ATOM 1134 O O . GLN A 1 142 ? -10.281 5.785 10.156 1.00 98.00 142 GLN A O 1
ATOM 1139 N N . LEU A 1 143 ? -8.582 4.783 11.240 1.00 98.12 143 LEU A N 1
ATOM 1140 C CA . LEU A 1 143 ? -9.048 3.411 11.034 1.00 98.12 143 LEU A CA 1
ATOM 1141 C C . LEU A 1 143 ? -10.415 3.163 11.687 1.00 98.12 143 LEU A C 1
ATOM 1143 O O . LEU A 1 143 ? -11.331 2.675 11.027 1.00 98.12 143 LEU A O 1
ATOM 1147 N N . ARG A 1 144 ? -10.620 3.610 12.935 1.00 96.56 144 ARG A N 1
ATOM 1148 C CA . ARG A 1 144 ? -11.943 3.532 13.589 1.00 96.56 144 ARG A CA 1
ATOM 1149 C C . ARG A 1 144 ? -13.036 4.254 12.797 1.00 96.56 144 ARG A C 1
ATOM 1151 O O . ARG A 1 144 ? -14.122 3.712 12.604 1.00 96.56 144 ARG A O 1
ATOM 1158 N N . ARG A 1 145 ? -12.726 5.434 12.252 1.00 96.38 145 ARG A N 1
ATOM 1159 C CA . ARG A 1 145 ? -13.668 6.202 11.420 1.00 96.38 145 ARG A CA 1
ATOM 1160 C C . ARG A 1 145 ? -14.038 5.500 10.110 1.00 96.38 145 ARG A C 1
ATOM 1162 O O . ARG A 1 145 ? -15.141 5.725 9.618 1.00 96.38 145 ARG A O 1
ATOM 1169 N N . LEU A 1 146 ? -13.156 4.679 9.524 1.00 95.19 146 LEU A N 1
ATOM 1170 C CA . LEU A 1 146 ? -13.503 3.876 8.338 1.00 95.19 146 LEU A CA 1
ATOM 1171 C C . LEU A 1 146 ? -14.646 2.915 8.654 1.00 95.19 146 LEU A C 1
ATOM 1173 O O . LEU A 1 146 ? -15.621 2.834 7.910 1.00 95.19 146 LEU A O 1
ATOM 1177 N N . VAL A 1 147 ? -14.525 2.225 9.785 1.00 94.38 147 VAL A N 1
ATOM 1178 C CA . VAL A 1 147 ? -15.518 1.267 10.262 1.00 94.38 147 VAL A CA 1
ATOM 1179 C C . VAL A 1 147 ? -16.835 1.979 10.565 1.00 94.38 147 VAL A C 1
ATOM 1181 O O . VAL A 1 147 ? -17.881 1.553 10.086 1.00 94.38 147 VAL A O 1
ATOM 1184 N N . GLU A 1 148 ? -16.810 3.091 11.300 1.00 92.19 148 GLU A N 1
ATOM 1185 C CA . GLU A 1 148 ? -18.013 3.869 11.644 1.00 92.19 148 GLU A CA 1
ATOM 1186 C C . GLU A 1 148 ? -18.813 4.300 10.405 1.00 92.19 148 GLU A C 1
ATOM 1188 O O . GLU A 1 148 ? -20.034 4.143 10.372 1.00 92.19 148 GLU A O 1
ATOM 1193 N N . LYS A 1 149 ? -18.130 4.765 9.352 1.00 89.81 149 LYS A N 1
ATOM 1194 C CA . LYS A 1 149 ? -18.767 5.242 8.114 1.00 89.81 149 LYS A CA 1
ATOM 1195 C C . LYS A 1 149 ? -19.530 4.167 7.338 1.00 89.81 149 LYS A C 1
ATOM 1197 O O . LYS A 1 149 ? -20.434 4.514 6.588 1.00 89.81 149 LYS A O 1
ATOM 1202 N N . MET A 1 150 ? -19.189 2.890 7.498 1.00 82.94 150 MET A N 1
ATOM 1203 C CA . MET A 1 150 ? -19.851 1.801 6.768 1.00 82.94 150 MET A CA 1
ATOM 1204 C C . MET A 1 150 ? -21.210 1.391 7.357 1.00 82.94 150 MET A C 1
ATOM 1206 O O . MET A 1 150 ? -21.918 0.603 6.736 1.00 82.94 150 MET A O 1
ATOM 1210 N N . GLY A 1 151 ? -21.597 1.908 8.531 1.00 72.62 151 GLY A N 1
ATOM 1211 C CA . GLY A 1 151 ? -22.859 1.534 9.181 1.00 72.62 151 GLY A CA 1
ATOM 1212 C C . GLY A 1 151 ? -22.888 0.075 9.661 1.00 72.62 151 GLY A C 1
ATOM 1213 O O . GLY A 1 151 ? -21.915 -0.664 9.523 1.00 72.62 151 GLY A O 1
ATOM 1214 N N . THR A 1 152 ? -23.976 -0.346 10.302 1.00 70.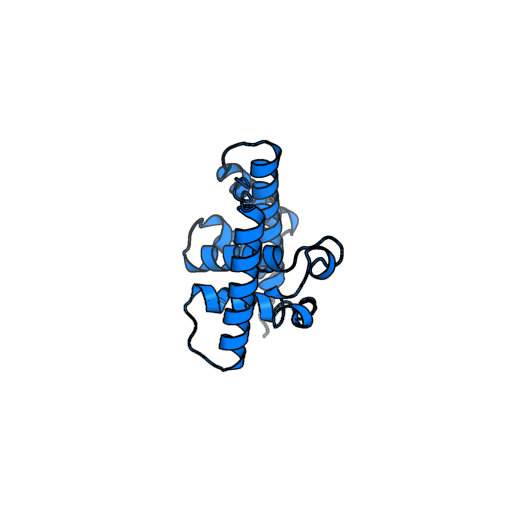81 152 THR A N 1
ATOM 1215 C CA . THR A 1 152 ? -24.058 -1.638 11.004 1.00 70.81 152 THR A CA 1
ATOM 1216 C C . THR A 1 152 ? -23.719 -2.846 10.114 1.00 70.81 152 THR A C 1
ATOM 1218 O O . THR A 1 152 ? -24.115 -2.877 8.948 1.00 70.81 152 THR A O 1
ATOM 1221 N N . PRO A 1 153 ? -23.039 -3.880 10.657 1.00 66.75 153 PRO A N 1
ATOM 1222 C CA . PRO A 1 153 ? -22.727 -5.091 9.907 1.00 66.75 153 PRO A CA 1
ATOM 1223 C C . PRO A 1 153 ? -23.973 -5.721 9.299 1.00 66.75 153 PRO A C 1
ATOM 1225 O O . PRO A 1 153 ? -25.011 -5.855 9.956 1.00 66.75 153 PRO A O 1
ATOM 1228 N N . ARG A 1 154 ? -23.854 -6.148 8.040 1.00 62.72 154 ARG A N 1
ATOM 1229 C CA . ARG A 1 154 ? -24.909 -6.883 7.351 1.00 62.72 154 ARG A CA 1
ATOM 1230 C C . ARG A 1 154 ? -25.152 -8.174 8.136 1.00 62.72 154 ARG A C 1
ATOM 1232 O O . ARG A 1 154 ? -24.278 -9.034 8.211 1.00 62.72 154 ARG A O 1
ATOM 1239 N N . ARG A 1 155 ? -26.319 -8.302 8.778 1.00 61.81 155 ARG A N 1
ATOM 1240 C CA . ARG A 1 155 ? -26.687 -9.531 9.495 1.00 61.81 155 ARG A CA 1
ATOM 1241 C C . ARG A 1 155 ? -26.629 -10.692 8.503 1.00 61.81 155 ARG A C 1
ATOM 1243 O O . ARG A 1 155 ? -27.391 -10.701 7.539 1.00 61.81 155 ARG A O 1
ATOM 1250 N N . TYR A 1 156 ? -25.748 -11.663 8.742 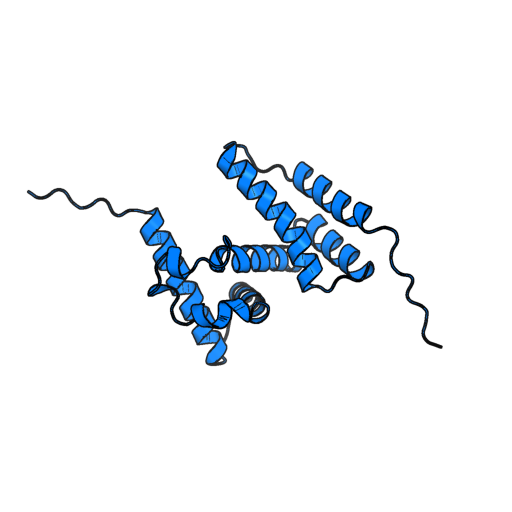1.00 51.47 156 TYR A N 1
ATOM 1251 C CA . TYR A 1 156 ? -25.799 -12.940 8.039 1.00 51.47 156 TYR A CA 1
ATOM 1252 C C . TYR A 1 156 ? -27.166 -13.567 8.327 1.00 51.47 156 TYR A C 1
ATOM 1254 O O . TYR A 1 156 ? -27.438 -14.016 9.443 1.00 51.47 156 TYR A O 1
ATOM 1262 N N . ALA A 1 157 ? -28.055 -13.562 7.335 1.00 47.22 157 ALA A N 1
ATOM 1263 C CA . ALA A 1 157 ? -29.243 -14.392 7.382 1.00 47.22 157 ALA A CA 1
ATOM 1264 C C . ALA A 1 157 ? -28.752 -15.843 7.390 1.00 47.22 157 ALA A C 1
ATOM 1266 O O . ALA A 1 157 ? -28.152 -16.295 6.414 1.00 47.22 157 ALA A O 1
ATOM 1267 N N . LYS A 1 158 ? -28.949 -16.554 8.510 1.00 42.91 158 LYS A N 1
ATOM 1268 C CA . LYS A 1 158 ? -28.748 -18.005 8.568 1.00 42.91 158 LYS A CA 1
ATOM 1269 C C . LYS A 1 158 ? -29.546 -18.612 7.415 1.00 42.91 158 LYS A C 1
ATOM 1271 O O . LYS A 1 158 ? -30.775 -18.550 7.436 1.00 42.91 158 LYS A O 1
ATOM 1276 N N . ARG A 1 159 ? -28.856 -19.152 6.406 1.00 48.69 159 ARG A N 1
ATOM 1277 C CA . ARG A 1 159 ? -29.486 -20.030 5.417 1.00 48.69 159 ARG A CA 1
ATOM 1278 C C . ARG A 1 159 ? -30.060 -21.212 6.203 1.00 48.69 159 ARG A C 1
ATOM 1280 O O . ARG A 1 159 ? -29.316 -21.872 6.926 1.00 48.69 159 ARG A O 1
ATOM 1287 N N . ARG A 1 160 ? -31.386 -21.339 6.166 1.00 52.53 160 ARG A N 1
ATOM 1288 C CA . ARG A 1 160 ? -32.110 -22.537 6.593 1.00 52.53 160 ARG A CA 1
ATOM 1289 C C . ARG A 1 160 ? -31.919 -23.632 5.557 1.00 52.53 160 ARG A C 1
ATOM 1291 O O . ARG A 1 160 ? -31.765 -23.262 4.370 1.00 52.53 160 ARG A O 1
#

Foldseek 3Di:
DDDDDPDDVVVVVQLVLLVVQLVLLVCVVVVHDDDPLSVQLNVLVVVCPVQVVCRNQSNVDDQVRQDDPNDRVSVVSVLLSVLVVCLVVCPPVLSVVLLVLVVQQPDDSSVSSVQLSVLVVVQVVCCVPVVDDGDPVSSSVSSVVVNVVSDDGDPPDPDD

Sequence (160 aa):
MSKPRSSDPSGEMKALTRRRIRLVWEMALLGGHLEDDDARLVQAMREHPEYADLWGRLDELSDEQIERDGTNPILHVHIHQLIENQIAGGEPKEVGQTVEELMRRGLSRHEAVHRVGAVVSGEIWRILKDKRPFDGQGVARQLRRLVEKMGTPRRYAKRR